Protein AF-A0A498MSJ7-F1 (afdb_monomer_lite)

Organism: Labeo rohita (NCBI:txid84645)

Secondary structure (DSSP, 8-state):
--GGGSPP-HHHHHHHHHHHHHHHHT-SS--GGGHHHHHHHHHHHHHHHHHH-TT---HHHHGGGGHHHHHHHHS-GGGG-SHHHHHHHHHHHHHHTTS-STTHHHHHHHHHHHHHHHHHHHHTS-SS------S-PPPPGGGS-HHHHHHHHSS-----------

pLDDT: mean 78.54, std 22.3, range [29.94, 97.5]

Sequence (166 aa):
MVGSYVPPNKYWNCYVLLREVVDVIMAPVVRRSWIPYLEEKITEFLTSFHEIFPDGVIPKMHFLVHYPSLMLKYGPLLHLSCIRFEGKHQYFKKVSTVCNFKNITKSLARRHQLRQCWEQAQKKSIGYEVCHATGTCDVPSNTLPSLVLATLESQPLLFDCVEVPL

Structure (mmCIF, N/CA/C/O backbone):
data_AF-A0A498MSJ7-F1
#
_entry.id   AF-A0A498MSJ7-F1
#
loop_
_atom_site.group_PDB
_atom_site.id
_atom_site.type_symbol
_atom_site.label_atom_id
_atom_site.label_alt_id
_atom_site.label_comp_id
_atom_site.label_asym_id
_atom_site.label_entity_id
_atom_site.label_seq_id
_atom_site.pdbx_PDB_ins_code
_atom_site.Cartn_x
_atom_site.Cartn_y
_atom_site.Cartn_z
_atom_site.occupancy
_atom_site.B_iso_or_equiv
_atom_site.auth_seq_id
_atom_site.auth_comp_id
_atom_site.auth_asym_id
_atom_site.auth_atom_id
_atom_site.pdbx_PDB_model_num
ATOM 1 N N . MET A 1 1 ? 3.759 -21.561 9.413 1.00 50.94 1 MET A N 1
ATOM 2 C CA . MET A 1 1 ? 2.926 -21.764 10.618 1.00 50.94 1 MET A CA 1
ATOM 3 C C . MET A 1 1 ? 3.519 -20.947 11.753 1.00 50.94 1 MET A C 1
ATOM 5 O O . MET A 1 1 ? 4.606 -21.276 12.194 1.00 50.94 1 MET A O 1
ATOM 9 N N . VAL A 1 2 ? 2.853 -19.865 12.161 1.00 67.12 2 VAL A N 1
ATOM 10 C CA . VAL A 1 2 ? 3.203 -19.083 13.371 1.00 67.12 2 VAL A CA 1
ATOM 11 C C . VAL A 1 2 ? 1.943 -18.768 14.200 1.00 67.12 2 VAL A C 1
ATOM 13 O O . VAL A 1 2 ? 2.049 -18.603 15.402 1.00 67.12 2 VAL A O 1
ATOM 16 N N . GLY A 1 3 ? 0.735 -18.789 13.612 1.00 72.19 3 GLY A N 1
ATOM 17 C CA . GLY A 1 3 ? -0.491 -18.350 14.297 1.00 72.19 3 GLY A CA 1
ATOM 18 C C . GLY A 1 3 ? -0.980 -19.226 15.457 1.00 72.19 3 GLY A C 1
ATOM 19 O O . GLY A 1 3 ? -1.192 -18.713 16.546 1.00 72.19 3 GLY A O 1
ATOM 20 N N . SER A 1 4 ? -1.122 -20.540 15.264 1.00 78.94 4 SER A N 1
ATOM 21 C CA . SER A 1 4 ? -1.722 -21.450 16.265 1.00 78.94 4 SER A CA 1
ATOM 22 C C . SER A 1 4 ? -0.890 -21.642 17.540 1.00 78.94 4 SER A C 1
ATOM 24 O O . SER A 1 4 ? -1.375 -22.225 18.503 1.00 78.94 4 SER A O 1
ATOM 26 N N . TYR A 1 5 ? 0.365 -21.191 17.531 1.00 84.56 5 TYR A N 1
ATOM 27 C CA . TYR A 1 5 ? 1.309 -21.345 18.639 1.00 84.56 5 TYR A CA 1
ATOM 28 C C . TYR A 1 5 ? 1.419 -20.088 19.508 1.00 84.56 5 TYR A C 1
ATOM 30 O O . TYR A 1 5 ? 2.084 -20.124 20.541 1.00 84.56 5 TYR A O 1
ATOM 38 N N . VAL A 1 6 ? 0.793 -18.978 19.104 1.00 84.81 6 VAL A N 1
ATOM 39 C CA . VAL A 1 6 ? 0.787 -17.749 19.899 1.00 84.81 6 VAL A CA 1
ATOM 40 C C . VAL A 1 6 ? -0.398 -17.800 20.866 1.00 84.81 6 VAL A C 1
ATOM 42 O O . VAL A 1 6 ? -1.535 -17.965 20.420 1.00 84.81 6 VAL A O 1
ATOM 45 N N . PRO A 1 7 ? -0.170 -17.668 22.184 1.00 85.88 7 PRO A N 1
ATOM 46 C CA . PRO A 1 7 ? -1.258 -17.636 23.149 1.00 85.88 7 PRO A CA 1
ATOM 47 C C . PRO A 1 7 ? -2.158 -16.409 22.918 1.00 85.88 7 PRO A C 1
ATOM 49 O O . PRO A 1 7 ? -1.662 -15.343 22.535 1.00 85.88 7 PRO A O 1
ATOM 52 N N . PRO A 1 8 ? -3.474 -16.523 23.172 1.00 84.62 8 PRO A N 1
ATOM 53 C CA . PRO A 1 8 ? -4.410 -15.426 22.968 1.00 84.62 8 PRO A CA 1
ATOM 54 C C . PRO A 1 8 ? -4.056 -14.251 23.886 1.00 84.62 8 PRO A C 1
ATOM 56 O O . PRO A 1 8 ? -4.018 -14.376 25.109 1.00 84.62 8 PRO A O 1
ATOM 59 N N . ASN A 1 9 ? -3.782 -13.096 23.286 1.00 91.38 9 ASN A N 1
ATOM 60 C CA . ASN A 1 9 ? -3.451 -11.856 23.981 1.00 91.38 9 ASN A CA 1
ATOM 61 C C . ASN A 1 9 ? -4.012 -10.675 23.175 1.00 91.38 9 ASN A C 1
ATOM 63 O O . ASN A 1 9 ? -4.053 -10.736 21.947 1.00 91.38 9 ASN A O 1
ATOM 67 N N . LYS A 1 10 ? -4.395 -9.581 23.845 1.00 93.12 10 LYS A N 1
ATOM 68 C CA . LYS A 1 10 ? -4.914 -8.355 23.219 1.00 93.12 10 LYS A CA 1
ATOM 69 C C . LYS A 1 10 ? -4.018 -7.828 22.090 1.00 93.12 10 LYS A C 1
ATOM 71 O O . LYS A 1 10 ? -4.523 -7.451 21.040 1.00 93.12 10 LYS A O 1
ATOM 76 N N . TYR A 1 11 ? -2.694 -7.891 22.258 1.00 93.44 11 TYR A N 1
ATOM 77 C CA . TYR A 1 11 ? -1.736 -7.461 21.229 1.00 93.44 11 TYR A CA 1
ATOM 78 C C . TYR A 1 11 ? -1.778 -8.352 19.984 1.00 93.44 11 TYR A C 1
ATOM 80 O O . TYR A 1 11 ? -1.730 -7.860 18.859 1.00 93.44 11 TYR A O 1
ATOM 88 N N . TRP A 1 12 ? -1.883 -9.668 20.189 1.00 93.44 12 TRP A N 1
ATOM 89 C CA . TRP A 1 12 ? -1.979 -10.630 19.097 1.00 93.44 12 TRP A CA 1
ATOM 90 C C . TRP A 1 12 ? -3.308 -10.486 18.357 1.00 93.44 12 TRP A C 1
ATOM 92 O O . TRP A 1 12 ? -3.320 -10.441 17.134 1.00 93.44 12 TRP A O 1
ATOM 102 N N . ASN A 1 13 ? -4.411 -10.318 19.088 1.00 92.88 13 ASN A N 1
ATOM 103 C CA . ASN A 1 13 ? -5.730 -10.102 18.498 1.00 92.88 13 ASN A CA 1
ATOM 104 C C . ASN A 1 13 ? -5.767 -8.820 17.650 1.00 92.88 13 ASN A C 1
ATOM 106 O O . ASN A 1 13 ? -6.240 -8.853 16.520 1.00 92.88 13 ASN A O 1
ATOM 110 N N . CYS A 1 14 ? -5.185 -7.720 18.138 1.00 94.50 14 CYS A N 1
ATOM 111 C CA . CYS A 1 14 ? -5.054 -6.485 17.361 1.00 94.50 14 CYS A CA 1
ATOM 112 C C . CYS A 1 14 ? -4.219 -6.691 16.079 1.00 94.50 14 CYS A C 1
ATOM 114 O O . CYS A 1 14 ? -4.589 -6.204 15.010 1.00 94.50 14 CYS A O 1
ATOM 116 N N . TYR A 1 15 ? -3.137 -7.476 16.143 1.00 94.19 15 TYR A N 1
ATOM 117 C CA . TYR A 1 15 ? -2.378 -7.862 14.948 1.00 94.19 15 TYR A CA 1
ATOM 118 C C . TYR A 1 15 ? -3.202 -8.711 13.967 1.00 94.19 15 TYR A C 1
ATOM 120 O O . TYR A 1 15 ? -3.120 -8.493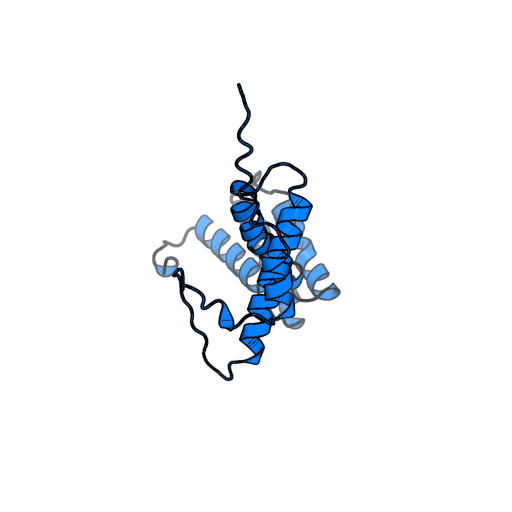 12.759 1.00 94.19 15 TYR A O 1
ATOM 128 N N . VAL A 1 16 ? -4.002 -9.660 14.460 1.00 93.94 16 VAL A N 1
ATOM 129 C CA . VAL A 1 16 ? -4.886 -10.480 13.619 1.00 93.94 16 VAL A CA 1
ATOM 130 C C . VAL A 1 16 ? -5.917 -9.602 12.905 1.00 93.94 16 VAL A C 1
ATOM 132 O O . VAL A 1 16 ? -6.080 -9.746 11.698 1.00 93.94 16 VAL A O 1
ATOM 135 N N . LEU A 1 17 ? -6.519 -8.626 13.593 1.00 95.19 17 LEU A N 1
ATOM 136 C CA . LEU A 1 17 ? -7.430 -7.654 12.973 1.00 95.19 17 LEU A CA 1
ATOM 137 C C . LEU A 1 17 ? -6.746 -6.856 11.856 1.00 95.19 17 LEU A C 1
ATOM 139 O O . LEU A 1 17 ? -7.269 -6.753 10.746 1.00 95.19 17 LEU A O 1
ATOM 143 N N . LEU A 1 18 ? -5.533 -6.348 12.107 1.00 95.75 18 LEU A N 1
ATOM 144 C CA . LEU A 1 18 ? -4.743 -5.685 11.066 1.00 95.75 18 LEU A CA 1
ATOM 145 C C . LEU A 1 18 ? -4.486 -6.617 9.880 1.00 95.75 18 LEU A C 1
ATOM 147 O O . LEU A 1 18 ? -4.529 -6.190 8.725 1.00 95.75 18 LEU A O 1
ATOM 151 N N . ARG A 1 19 ? -4.190 -7.890 10.154 1.00 95.44 19 ARG A N 1
ATOM 152 C CA . ARG A 1 19 ? -3.909 -8.877 9.116 1.00 95.44 19 ARG A CA 1
ATOM 153 C C . ARG A 1 19 ? -5.128 -9.118 8.230 1.00 95.44 19 ARG A C 1
ATOM 155 O O . ARG A 1 19 ? -4.966 -9.102 7.014 1.00 95.44 19 ARG A O 1
ATOM 162 N N . GLU A 1 20 ? -6.316 -9.257 8.813 1.00 95.25 20 GLU A N 1
ATOM 163 C CA . GLU A 1 20 ? -7.577 -9.396 8.073 1.00 95.25 20 GLU A CA 1
ATOM 164 C C . GLU A 1 20 ? -7.820 -8.196 7.147 1.00 95.25 20 GLU A C 1
ATOM 166 O O . GLU A 1 20 ? -8.126 -8.367 5.965 1.00 95.25 20 GLU A O 1
ATOM 171 N N . VAL A 1 21 ? -7.609 -6.978 7.654 1.00 96.75 21 VAL A N 1
ATOM 172 C CA . VAL A 1 21 ? -7.706 -5.741 6.864 1.00 96.75 21 VAL A CA 1
ATOM 173 C C . VAL A 1 21 ? -6.725 -5.768 5.685 1.00 96.75 21 VAL A C 1
ATOM 175 O O . VAL A 1 21 ? -7.108 -5.514 4.541 1.00 96.75 21 VAL A O 1
ATOM 178 N N . VAL A 1 22 ? -5.460 -6.119 5.936 1.00 95.62 22 VAL A N 1
ATOM 179 C CA . VAL A 1 22 ? -4.422 -6.199 4.897 1.00 95.62 22 VAL A CA 1
ATOM 180 C C . VAL A 1 22 ? -4.747 -7.264 3.849 1.00 95.62 22 VAL A C 1
ATOM 182 O O . VAL A 1 22 ? -4.529 -7.015 2.664 1.00 95.62 22 VAL A O 1
ATOM 185 N N . ASP A 1 23 ? -5.286 -8.417 4.246 1.00 94.56 23 ASP A N 1
ATOM 186 C CA . ASP A 1 23 ? -5.633 -9.503 3.324 1.00 94.56 23 ASP A CA 1
ATOM 187 C C . ASP A 1 23 ? -6.715 -9.077 2.321 1.00 94.56 23 ASP A C 1
ATOM 189 O O . ASP A 1 23 ? -6.602 -9.374 1.130 1.00 94.56 23 ASP A O 1
ATOM 193 N N . VAL A 1 24 ? -7.712 -8.302 2.759 1.00 94.81 24 VAL A N 1
ATOM 194 C CA . VAL A 1 24 ? -8.739 -7.749 1.860 1.00 94.81 24 VAL A CA 1
ATOM 195 C C . VAL A 1 24 ? -8.158 -6.670 0.940 1.00 94.81 24 VAL A C 1
ATOM 197 O O . VAL A 1 24 ? -8.427 -6.671 -0.260 1.00 94.81 24 VAL A O 1
ATOM 200 N N . ILE A 1 25 ? -7.337 -5.758 1.470 1.00 95.25 25 ILE A N 1
ATOM 201 C CA . ILE A 1 25 ? -6.735 -4.657 0.694 1.00 95.25 25 ILE A CA 1
ATOM 202 C C . ILE A 1 25 ? -5.787 -5.184 -0.392 1.00 95.25 25 ILE A C 1
ATOM 204 O O . ILE A 1 25 ? -5.736 -4.644 -1.501 1.00 95.25 25 ILE A O 1
ATOM 208 N N . MET A 1 26 ? -5.025 -6.229 -0.067 1.00 94.44 26 MET A N 1
ATOM 209 C CA . MET A 1 26 ? -4.031 -6.837 -0.953 1.00 94.44 26 MET A CA 1
ATOM 210 C C . MET A 1 26 ? -4.629 -7.891 -1.888 1.00 94.44 26 MET A C 1
ATOM 212 O O . MET A 1 26 ? -3.900 -8.458 -2.703 1.00 94.44 26 MET A O 1
ATOM 216 N N . ALA A 1 27 ? -5.934 -8.158 -1.816 1.00 93.12 27 ALA A N 1
ATOM 217 C CA . ALA A 1 27 ? -6.579 -9.089 -2.725 1.00 93.12 27 ALA A CA 1
ATOM 218 C C . ALA A 1 27 ? -6.579 -8.536 -4.169 1.00 93.12 27 ALA A C 1
ATOM 220 O O . ALA A 1 27 ? -6.939 -7.378 -4.399 1.00 93.12 27 ALA A O 1
ATOM 221 N N . PRO A 1 28 ? -6.219 -9.354 -5.178 1.00 91.69 28 PRO A N 1
ATOM 222 C CA . PRO A 1 28 ? -6.181 -8.915 -6.576 1.00 91.69 28 PRO A CA 1
ATOM 223 C C . PRO A 1 28 ? -7.579 -8.632 -7.145 1.00 91.69 28 PRO A C 1
ATOM 225 O O . PRO A 1 28 ? -7.731 -7.861 -8.091 1.00 91.69 28 PRO A O 1
ATOM 228 N N . VAL A 1 29 ? -8.610 -9.257 -6.570 1.00 92.75 29 VAL A N 1
ATOM 229 C CA . VAL A 1 29 ? -10.012 -9.097 -6.957 1.00 92.75 29 VAL A CA 1
ATOM 230 C C . VAL A 1 29 ? -10.849 -8.985 -5.691 1.00 92.75 29 VAL A C 1
ATOM 232 O O . VAL A 1 29 ? -10.790 -9.861 -4.832 1.00 92.75 29 VAL A O 1
ATOM 235 N N . VAL A 1 30 ? -11.657 -7.929 -5.597 1.00 91.44 30 VAL A N 1
ATOM 236 C CA . VAL A 1 30 ? -12.547 -7.679 -4.457 1.00 91.44 30 VAL A CA 1
ATOM 237 C C . VAL A 1 30 ? -13.948 -7.380 -4.970 1.00 91.44 30 VAL A C 1
ATOM 239 O O . VAL A 1 30 ? -14.136 -6.550 -5.861 1.00 91.44 30 VAL A O 1
ATOM 242 N N . ARG A 1 31 ? -14.950 -8.071 -4.420 1.00 93.56 31 ARG A N 1
ATOM 243 C CA . ARG A 1 31 ? -16.362 -7.810 -4.730 1.00 93.56 31 ARG A CA 1
ATOM 244 C C . ARG A 1 31 ? -16.827 -6.577 -3.960 1.00 93.56 31 ARG A C 1
ATOM 246 O O . ARG A 1 31 ? -16.508 -6.432 -2.787 1.00 93.56 31 ARG A O 1
ATOM 253 N N . ARG A 1 32 ? -17.667 -5.737 -4.573 1.00 92.19 32 ARG A N 1
ATOM 254 C CA . ARG A 1 32 ? -18.205 -4.527 -3.915 1.00 92.19 32 ARG A CA 1
ATOM 255 C C . ARG A 1 32 ? -18.953 -4.821 -2.610 1.00 92.19 32 ARG A C 1
ATOM 257 O O . ARG A 1 32 ? -18.905 -4.012 -1.697 1.00 92.19 32 ARG A O 1
ATOM 264 N N . SER A 1 33 ? -19.581 -5.993 -2.500 1.00 93.94 33 SER A N 1
ATOM 265 C CA . SER A 1 33 ? -20.277 -6.431 -1.283 1.00 93.94 33 SER A CA 1
ATOM 266 C C . SER A 1 33 ? -19.359 -6.633 -0.071 1.00 93.94 33 SER A C 1
ATOM 268 O O . SER A 1 33 ? -19.853 -6.684 1.045 1.00 93.94 33 SER A O 1
ATOM 270 N N . TRP A 1 34 ? -18.044 -6.758 -0.274 1.00 94.19 34 TRP A N 1
ATOM 271 C CA . TRP A 1 34 ? -17.056 -6.904 0.801 1.00 94.19 34 TRP A CA 1
ATOM 272 C C . TRP A 1 34 ? -16.547 -5.562 1.337 1.00 94.19 34 TRP A C 1
ATOM 274 O O . TRP A 1 34 ? -15.831 -5.533 2.331 1.00 94.19 34 TRP A O 1
ATOM 284 N N . ILE A 1 35 ? -16.893 -4.445 0.694 1.00 95.19 35 ILE A N 1
ATOM 285 C CA . ILE A 1 35 ? -16.413 -3.119 1.100 1.00 95.19 35 ILE A CA 1
ATOM 286 C C . ILE A 1 35 ? -16.980 -2.692 2.466 1.00 95.19 35 ILE A C 1
ATOM 288 O O . ILE A 1 35 ? -16.186 -2.236 3.284 1.00 95.19 35 ILE A O 1
ATOM 292 N N . PRO A 1 36 ? -18.275 -2.909 2.781 1.00 96.25 36 PRO A N 1
ATOM 293 C CA . PRO A 1 36 ? -18.791 -2.656 4.130 1.00 96.25 36 PRO A CA 1
ATOM 294 C C . PRO A 1 36 ? -18.099 -3.512 5.201 1.00 96.25 36 PRO A C 1
ATOM 296 O O . PRO A 1 36 ? -17.784 -3.022 6.277 1.00 96.25 36 PRO A O 1
ATOM 299 N N . TYR A 1 37 ? -17.788 -4.774 4.878 1.00 95.81 37 TYR A N 1
ATOM 300 C CA . TYR A 1 37 ? -17.030 -5.656 5.772 1.00 95.81 37 TYR A CA 1
ATOM 301 C C . TYR A 1 37 ? -15.618 -5.116 6.048 1.00 95.81 37 TYR A C 1
ATOM 303 O O . TYR A 1 37 ? -15.147 -5.140 7.180 1.00 95.81 37 TYR A O 1
ATOM 311 N N . LEU A 1 38 ? -14.942 -4.585 5.025 1.00 96.56 38 LEU A N 1
ATOM 312 C CA . LEU A 1 38 ? -13.642 -3.938 5.202 1.00 96.56 38 LEU A CA 1
ATOM 313 C C . LEU A 1 38 ? -13.737 -2.703 6.113 1.00 96.56 38 LEU A C 1
ATOM 315 O O . LEU A 1 38 ? -12.861 -2.498 6.947 1.00 96.56 38 LEU A O 1
ATOM 319 N N . GLU A 1 39 ? -14.776 -1.886 5.956 1.00 97.19 39 GLU A N 1
ATOM 320 C CA . GLU A 1 39 ? -15.003 -0.692 6.780 1.00 97.19 39 GLU A CA 1
ATOM 321 C C . GLU A 1 39 ? -15.222 -1.041 8.261 1.00 97.19 39 GLU A C 1
ATOM 323 O O . GLU A 1 39 ? -14.612 -0.427 9.143 1.00 97.19 39 GLU A O 1
ATOM 328 N N . GLU A 1 40 ? -16.011 -2.083 8.531 1.00 97.38 40 GLU A N 1
ATOM 329 C CA . GLU A 1 40 ? -16.203 -2.632 9.876 1.00 97.38 40 GLU A CA 1
ATOM 330 C C . GLU A 1 40 ? -14.870 -3.107 10.471 1.00 97.38 40 GLU A C 1
ATOM 332 O O . GLU A 1 40 ? -14.493 -2.695 11.568 1.00 97.38 40 GLU A O 1
ATOM 337 N N . LYS A 1 41 ? -14.095 -3.889 9.709 1.00 97.19 41 LYS A N 1
ATOM 338 C CA . LYS A 1 41 ? -12.799 -4.414 10.158 1.00 97.19 41 LYS A CA 1
ATOM 339 C C . LYS A 1 41 ? -11.745 -3.342 10.402 1.00 97.19 41 LYS A C 1
ATOM 341 O O . LYS A 1 41 ? -10.955 -3.461 11.337 1.00 97.19 41 LYS A O 1
ATOM 346 N N . ILE A 1 42 ? -11.731 -2.279 9.599 1.00 97.50 42 ILE A N 1
ATOM 347 C CA . ILE A 1 42 ? -10.848 -1.128 9.824 1.00 97.50 42 ILE A CA 1
ATOM 348 C C . ILE A 1 42 ? -11.230 -0.422 11.123 1.00 97.50 42 ILE A C 1
ATOM 350 O O . ILE A 1 42 ? -10.345 -0.091 11.911 1.00 97.50 42 ILE A O 1
ATOM 354 N N . THR A 1 43 ? -12.526 -0.222 11.362 1.00 96.88 43 THR A N 1
ATOM 355 C CA . THR A 1 43 ? -13.019 0.386 12.603 1.00 96.88 43 THR A CA 1
ATOM 356 C C . THR A 1 43 ? -12.617 -0.447 13.816 1.00 96.88 43 THR A C 1
ATOM 358 O O . THR A 1 43 ? -12.009 0.095 14.734 1.00 96.88 43 THR A O 1
ATOM 361 N N . GLU A 1 44 ? -12.870 -1.758 13.780 1.00 97.00 44 GLU A N 1
ATOM 362 C CA . GLU A 1 44 ? -12.517 -2.709 14.844 1.00 97.00 44 GLU A CA 1
ATOM 363 C C . GLU A 1 44 ? -11.007 -2.707 15.143 1.00 97.00 44 GLU A C 1
ATOM 365 O O . GLU A 1 44 ? -10.580 -2.684 16.299 1.00 97.00 44 GLU A O 1
ATOM 370 N N . PHE A 1 45 ? -10.175 -2.676 14.097 1.00 96.81 45 PHE A N 1
ATOM 371 C CA . PHE A 1 45 ? -8.727 -2.574 14.251 1.00 96.81 45 PHE A CA 1
ATOM 372 C C . PHE A 1 45 ? -8.308 -1.249 14.903 1.00 96.81 45 PHE A C 1
ATOM 374 O O . PHE A 1 45 ? -7.507 -1.260 15.836 1.00 96.81 45 PHE A O 1
ATOM 381 N N . LEU A 1 46 ? -8.819 -0.111 14.421 1.00 96.00 46 LEU A N 1
ATOM 382 C CA . LEU A 1 46 ? -8.414 1.211 14.904 1.00 96.00 46 LEU A CA 1
ATOM 383 C C . LEU A 1 46 ? -8.847 1.455 16.353 1.00 96.00 46 LEU A C 1
ATOM 385 O O . LEU A 1 46 ? -8.066 2.018 17.121 1.00 96.00 46 LEU A O 1
ATOM 389 N N . THR A 1 47 ? -10.046 1.009 16.742 1.00 95.31 47 THR A N 1
ATOM 390 C CA . THR A 1 47 ? -10.516 1.099 18.132 1.00 95.31 47 THR A CA 1
ATOM 391 C C . THR A 1 47 ? -9.660 0.232 19.048 1.00 95.31 47 THR A C 1
ATOM 393 O O . THR A 1 47 ? -9.094 0.746 20.011 1.00 95.31 47 THR A O 1
ATOM 396 N N . SER A 1 48 ? -9.456 -1.044 18.696 1.00 95.69 48 SER A N 1
ATOM 397 C CA . SER A 1 48 ? -8.606 -1.957 19.469 1.00 95.69 48 SER A CA 1
ATOM 398 C C . SER A 1 48 ? -7.167 -1.443 19.586 1.00 95.69 48 SER A C 1
ATOM 400 O O . SER A 1 48 ? -6.562 -1.497 20.657 1.00 95.69 48 SER A O 1
ATOM 402 N N . PHE A 1 49 ? -6.611 -0.898 18.502 1.00 96.00 49 PHE A N 1
ATOM 403 C CA . PHE A 1 49 ? -5.262 -0.344 18.505 1.00 96.00 49 PHE A CA 1
ATOM 404 C C . PHE A 1 49 ? -5.152 0.877 19.425 1.00 96.00 49 PHE A C 1
ATOM 406 O O . PHE A 1 49 ? -4.198 0.962 20.195 1.00 96.00 49 PHE A O 1
ATOM 413 N N . HIS A 1 50 ? -6.122 1.795 19.382 1.00 94.88 50 HIS A N 1
ATOM 414 C CA . HIS A 1 50 ? -6.126 2.987 20.231 1.00 94.88 50 HIS A CA 1
ATOM 415 C C . HIS A 1 50 ? -6.273 2.643 21.721 1.00 94.88 50 HIS A C 1
ATOM 417 O O . HIS A 1 50 ? -5.587 3.231 22.551 1.00 94.88 50 HIS A O 1
ATOM 423 N N . GLU A 1 51 ? -7.088 1.646 22.071 1.00 95.25 51 GLU A N 1
ATOM 424 C CA . GLU A 1 51 ? -7.219 1.172 23.457 1.00 95.25 51 GLU A CA 1
ATOM 425 C C . GLU A 1 51 ? -5.915 0.580 24.009 1.00 95.25 51 GLU A C 1
ATOM 427 O O . GLU A 1 51 ? -5.590 0.736 25.188 1.00 95.25 51 GLU A O 1
ATOM 432 N N . ILE A 1 52 ? -5.156 -0.125 23.166 1.00 95.31 52 ILE A N 1
ATOM 433 C CA . ILE A 1 52 ? -3.887 -0.744 23.560 1.00 95.31 52 ILE A CA 1
ATOM 434 C C . ILE A 1 52 ? -2.745 0.287 23.555 1.00 95.31 52 ILE A C 1
ATOM 436 O O . ILE A 1 52 ? -1.853 0.210 24.404 1.00 95.31 52 ILE A O 1
ATOM 440 N N . PHE A 1 53 ? -2.774 1.236 22.615 1.00 94.19 53 PHE A N 1
ATOM 441 C CA . PHE A 1 53 ? -1.732 2.230 22.357 1.00 94.19 53 PHE A CA 1
ATOM 442 C C . PHE A 1 53 ? -2.349 3.633 22.147 1.00 94.19 53 PHE A C 1
ATOM 444 O O . PHE A 1 53 ? -2.450 4.092 21.004 1.00 94.19 53 PHE A O 1
ATOM 451 N N . PRO A 1 54 ? -2.735 4.346 23.222 1.00 90.19 54 PRO A N 1
ATOM 452 C CA . PRO A 1 54 ? -3.480 5.608 23.128 1.00 90.19 54 PRO A CA 1
ATOM 453 C C . PRO A 1 54 ? -2.777 6.681 22.283 1.00 90.19 54 PRO A C 1
ATOM 455 O O . PRO A 1 54 ? -3.414 7.298 21.430 1.00 90.19 54 PRO A O 1
ATOM 458 N N . ASP A 1 55 ? -1.455 6.816 22.414 1.00 90.75 55 ASP A N 1
ATOM 459 C CA . ASP A 1 55 ? -0.643 7.787 21.659 1.00 90.75 55 ASP A CA 1
ATOM 460 C C . ASP A 1 55 ? 0.031 7.185 20.409 1.00 90.75 55 ASP A C 1
ATOM 462 O O . ASP A 1 55 ? 0.926 7.781 19.808 1.00 90.75 55 ASP A O 1
ATOM 466 N N . GLY A 1 56 ? -0.355 5.968 20.013 1.00 89.69 56 GLY A N 1
ATOM 467 C CA . GLY A 1 56 ? 0.317 5.206 18.956 1.00 89.69 56 GLY A CA 1
ATOM 468 C C . GLY A 1 56 ? -0.209 5.446 17.539 1.00 89.69 56 GLY A C 1
ATOM 469 O O . GLY A 1 56 ? 0.326 4.867 16.589 1.00 89.69 56 GLY A O 1
ATOM 470 N N . VAL A 1 57 ? -1.279 6.229 17.370 1.00 90.25 57 VAL A N 1
ATOM 471 C CA . VAL A 1 57 ? -1.959 6.376 16.074 1.00 90.25 57 VAL A CA 1
ATOM 472 C C . VAL A 1 57 ? -1.137 7.261 15.141 1.00 90.25 57 VAL A C 1
ATOM 474 O O . VAL A 1 57 ? -0.969 8.457 15.362 1.00 90.25 57 VAL A O 1
ATOM 477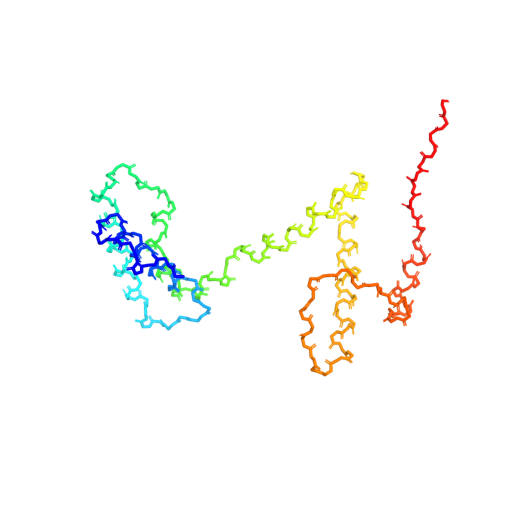 N N . ILE A 1 58 ? -0.651 6.671 14.050 1.00 93.25 58 ILE A N 1
ATOM 478 C CA . ILE A 1 58 ? 0.144 7.371 13.034 1.00 93.25 58 ILE A CA 1
ATOM 479 C C . ILE A 1 58 ? -0.685 7.698 11.781 1.00 93.25 58 ILE A C 1
ATOM 481 O O . ILE A 1 58 ? -1.654 6.993 11.483 1.00 93.25 58 ILE A O 1
ATOM 485 N N . PRO A 1 59 ? -0.265 8.674 10.949 1.00 93.50 59 PRO A N 1
ATOM 486 C CA . PRO A 1 59 ? -0.975 9.027 9.713 1.00 93.50 59 PRO A CA 1
ATOM 487 C C . PRO A 1 59 ? -1.256 7.844 8.773 1.00 93.50 59 PRO A C 1
ATOM 489 O O . PRO A 1 59 ? -2.296 7.801 8.122 1.00 93.50 59 PRO A O 1
ATOM 492 N N . LYS A 1 60 ? -0.371 6.834 8.738 1.00 90.06 60 LYS A N 1
ATOM 493 C CA . LYS A 1 60 ? -0.581 5.610 7.942 1.00 90.06 60 LYS A CA 1
ATOM 494 C C . LYS A 1 60 ? -1.857 4.858 8.332 1.00 90.06 60 LYS A C 1
ATOM 496 O O . LYS A 1 60 ? -2.506 4.299 7.458 1.00 90.06 60 LYS A O 1
ATOM 501 N N . MET A 1 61 ? -2.202 4.848 9.619 1.00 93.19 61 MET A N 1
ATOM 502 C CA . MET A 1 61 ? -3.415 4.204 10.128 1.00 93.19 61 MET A CA 1
ATOM 503 C C . MET A 1 61 ? -4.650 5.036 9.797 1.00 93.19 61 MET A C 1
ATOM 505 O O . MET A 1 61 ? -5.647 4.483 9.351 1.00 93.19 61 MET A O 1
ATOM 509 N N . HIS A 1 62 ? -4.558 6.363 9.921 1.00 92.69 62 HIS A N 1
ATOM 510 C CA . HIS A 1 62 ? -5.645 7.263 9.533 1.00 92.69 62 HIS A CA 1
ATOM 511 C C . HIS A 1 62 ? -6.044 7.082 8.060 1.00 92.69 62 HIS A C 1
ATOM 513 O O . HIS A 1 62 ? -7.229 7.026 7.743 1.00 92.69 62 HIS A O 1
ATOM 519 N N . PHE A 1 63 ? -5.071 6.892 7.161 1.00 94.75 63 PHE A N 1
ATOM 520 C CA . PHE A 1 63 ? -5.373 6.666 5.747 1.00 94.75 63 PHE A CA 1
ATOM 521 C C . PHE A 1 63 ? -6.220 5.417 5.476 1.00 94.75 63 PHE A C 1
ATOM 523 O O . PHE A 1 63 ? -6.923 5.413 4.467 1.00 94.75 63 PHE A O 1
ATOM 530 N N . LEU A 1 64 ? -6.215 4.401 6.353 1.00 95.69 64 LEU A N 1
ATOM 531 C CA . LEU A 1 64 ? -7.048 3.203 6.185 1.00 95.69 64 LEU A CA 1
ATOM 532 C C . LEU A 1 64 ? -8.537 3.552 6.114 1.00 95.69 64 LEU A C 1
ATOM 534 O O . LEU A 1 64 ? -9.250 2.958 5.314 1.00 95.69 64 LEU A O 1
ATOM 538 N N . VAL A 1 65 ? -8.993 4.571 6.848 1.00 96.19 65 VAL A N 1
ATOM 539 C CA . VAL A 1 65 ? -10.398 5.022 6.844 1.00 96.19 65 VAL A CA 1
ATOM 540 C C . VAL A 1 65 ? -10.875 5.401 5.435 1.00 96.19 65 VAL A C 1
ATOM 542 O O . VAL A 1 65 ? -12.048 5.265 5.104 1.00 96.19 65 VAL A O 1
ATOM 545 N N . HIS A 1 66 ? -9.967 5.829 4.555 1.00 96.38 66 HIS A N 1
ATOM 546 C CA . HIS A 1 66 ? -10.307 6.196 3.180 1.00 96.38 66 HIS A CA 1
ATOM 547 C C . HIS A 1 66 ? -10.303 5.018 2.200 1.00 96.38 66 HIS A C 1
ATOM 549 O O . HIS A 1 66 ? -10.777 5.164 1.071 1.00 96.38 66 HIS A O 1
ATOM 555 N N . TYR A 1 67 ? -9.774 3.855 2.584 1.00 96.00 67 TYR A N 1
ATOM 556 C CA . TYR A 1 67 ? -9.583 2.730 1.668 1.00 96.00 67 TYR A CA 1
ATOM 557 C C . TYR A 1 67 ? -10.900 2.179 1.105 1.00 96.00 67 TYR A C 1
ATOM 559 O O . TYR A 1 67 ? -10.935 1.958 -0.108 1.00 96.00 67 TYR A O 1
ATOM 567 N N . PRO A 1 68 ? -11.995 2.037 1.880 1.00 96.50 68 PRO A N 1
ATOM 568 C CA . PRO A 1 68 ? -13.294 1.633 1.335 1.00 96.50 68 PRO A CA 1
ATOM 569 C C . PRO A 1 68 ? -13.764 2.537 0.181 1.00 96.50 68 PRO A C 1
ATOM 571 O O . PRO A 1 68 ? -14.074 2.060 -0.915 1.00 96.50 68 PRO A O 1
ATOM 574 N N . SER A 1 69 ? -13.714 3.858 0.377 1.00 96.94 69 SER A N 1
ATOM 575 C CA . SER A 1 69 ? -14.082 4.856 -0.638 1.00 96.94 69 SER A CA 1
ATOM 576 C C . SER A 1 69 ? -13.164 4.822 -1.863 1.00 96.94 69 SER A C 1
ATOM 578 O O . SER A 1 69 ? -13.628 4.924 -3.001 1.00 96.94 69 SER A O 1
ATOM 580 N N . LEU A 1 70 ? -11.856 4.644 -1.656 1.00 96.00 70 LEU A N 1
ATOM 581 C CA . LEU A 1 70 ? -10.891 4.504 -2.749 1.00 96.00 70 LEU A CA 1
ATOM 582 C C . LEU A 1 70 ? -11.133 3.220 -3.554 1.00 96.00 70 LEU A C 1
ATOM 584 O O . LEU A 1 70 ? -11.056 3.256 -4.781 1.00 96.00 70 LEU A O 1
ATOM 588 N N . MET A 1 71 ? -11.485 2.115 -2.894 1.00 95.62 71 MET A N 1
ATOM 589 C CA . MET A 1 71 ? -11.797 0.842 -3.548 1.00 95.62 71 MET A CA 1
ATOM 590 C C . MET A 1 71 ? -13.081 0.903 -4.371 1.00 95.62 71 MET A C 1
ATOM 592 O O . MET A 1 71 ? -13.139 0.324 -5.456 1.00 95.62 71 MET A O 1
ATOM 596 N N . LEU A 1 72 ? -14.092 1.645 -3.912 1.00 95.00 72 LEU A N 1
ATOM 597 C CA . LEU A 1 72 ? -15.295 1.910 -4.706 1.00 95.00 72 LEU A CA 1
ATOM 598 C C . LEU A 1 72 ? -14.976 2.693 -5.984 1.00 95.00 72 LEU A C 1
ATOM 600 O O . LEU A 1 72 ? -15.551 2.408 -7.036 1.00 95.00 72 LEU A O 1
ATOM 604 N N . LYS A 1 73 ? -14.060 3.664 -5.896 1.00 95.88 73 LYS A N 1
ATOM 605 C CA . LYS A 1 73 ? -13.727 4.569 -7.001 1.00 95.88 73 LYS A CA 1
ATOM 606 C C . LYS A 1 73 ? -12.754 3.965 -8.016 1.00 95.88 73 LYS A C 1
ATOM 608 O O . LYS A 1 73 ? -12.953 4.137 -9.214 1.00 95.88 73 LYS A O 1
ATOM 613 N N . TYR A 1 74 ? -11.705 3.292 -7.551 1.00 94.12 74 TYR A N 1
ATOM 614 C CA . TYR A 1 74 ? -10.591 2.835 -8.391 1.00 94.12 74 TYR A CA 1
ATOM 615 C C . TYR A 1 74 ? -10.483 1.308 -8.507 1.00 94.12 74 TYR A C 1
ATOM 617 O O . TYR A 1 74 ? -9.696 0.812 -9.313 1.00 94.12 74 TYR A O 1
ATOM 625 N N . GLY A 1 75 ? -11.273 0.552 -7.740 1.00 92.94 75 GLY A N 1
ATOM 626 C CA . GLY A 1 75 ? -11.178 -0.905 -7.672 1.00 92.94 75 GLY A CA 1
ATOM 627 C C . GLY A 1 75 ? -10.090 -1.395 -6.702 1.00 92.94 75 GLY A C 1
ATOM 628 O O . GLY A 1 75 ? -9.721 -0.675 -5.773 1.00 92.94 75 GLY A O 1
ATOM 629 N N . PRO A 1 76 ? -9.585 -2.633 -6.871 1.00 93.06 76 PRO A N 1
ATOM 630 C CA . PRO A 1 76 ? -8.594 -3.222 -5.968 1.00 93.06 76 PRO A CA 1
ATOM 631 C C . PRO A 1 76 ? -7.309 -2.384 -5.848 1.00 93.06 76 PRO A C 1
ATOM 633 O O . PRO A 1 76 ? -6.635 -2.115 -6.846 1.00 93.06 76 PRO A O 1
ATOM 636 N N . LEU A 1 77 ? -6.935 -2.012 -4.617 1.00 93.25 77 LEU A N 1
ATOM 637 C CA . LEU A 1 77 ? -5.797 -1.115 -4.351 1.00 93.25 77 LEU A CA 1
ATOM 638 C C . LEU A 1 77 ? -4.438 -1.747 -4.670 1.00 93.25 77 LEU A C 1
ATOM 640 O O . LEU A 1 77 ? -3.491 -1.022 -4.972 1.00 93.25 77 LEU A O 1
ATOM 644 N N . LEU A 1 78 ? -4.336 -3.082 -4.677 1.00 93.06 78 LEU A N 1
ATOM 645 C CA . LEU A 1 78 ? -3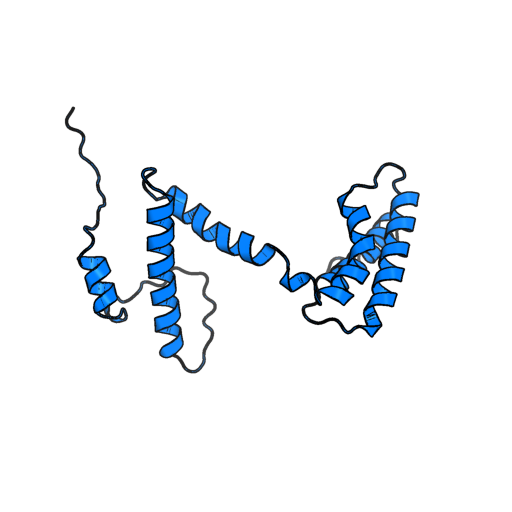.115 -3.796 -5.065 1.00 93.06 78 LEU A CA 1
ATOM 646 C C . LEU A 1 78 ? -2.583 -3.328 -6.431 1.00 93.06 78 LEU A C 1
ATOM 648 O O . LEU A 1 78 ? -1.373 -3.178 -6.609 1.00 93.06 78 LEU A O 1
ATOM 652 N N . HIS A 1 79 ? -3.475 -3.056 -7.388 1.00 90.31 79 HIS A N 1
ATOM 653 C CA . HIS A 1 79 ? -3.101 -2.610 -8.733 1.00 90.31 79 HIS A CA 1
ATOM 654 C C . HIS A 1 79 ? -2.544 -1.180 -8.776 1.00 90.31 79 HIS A C 1
ATOM 656 O O . HIS A 1 79 ? -1.849 -0.833 -9.728 1.00 90.31 79 HIS A O 1
ATOM 662 N N . LEU A 1 80 ? -2.807 -0.377 -7.743 1.00 91.44 80 LEU A N 1
ATOM 663 C CA . LEU A 1 80 ? -2.262 0.971 -7.565 1.00 91.44 80 LEU A CA 1
ATOM 664 C C . LEU A 1 80 ? -0.975 0.977 -6.724 1.00 91.44 80 LEU A C 1
ATOM 666 O O . LEU A 1 80 ? -0.358 2.025 -6.547 1.00 91.44 80 LEU A O 1
ATOM 670 N N . SER A 1 81 ? -0.573 -0.175 -6.179 1.00 91.19 81 SER A N 1
ATOM 671 C CA . SER A 1 81 ? 0.583 -0.276 -5.289 1.00 91.19 81 SER A CA 1
ATOM 672 C C . SER A 1 81 ? 1.917 -0.106 -6.025 1.00 91.19 81 SER A C 1
ATOM 674 O O . SER A 1 81 ? 2.093 -0.525 -7.173 1.00 91.19 81 SER A O 1
ATOM 676 N N . CYS A 1 82 ? 2.911 0.442 -5.321 1.00 93.75 82 CYS A N 1
ATOM 677 C CA . CYS A 1 82 ? 4.253 0.645 -5.868 1.00 93.75 82 CYS A CA 1
ATOM 678 C C . CYS A 1 82 ? 5.182 -0.575 -5.767 1.00 93.75 82 CYS A C 1
ATOM 680 O O . CYS A 1 82 ? 6.305 -0.519 -6.265 1.00 93.75 82 CYS A O 1
ATOM 682 N N . ILE A 1 83 ? 4.719 -1.700 -5.209 1.00 90.88 83 ILE A N 1
ATOM 683 C CA . ILE A 1 83 ? 5.536 -2.902 -4.948 1.00 90.88 83 ILE A CA 1
ATOM 684 C C . ILE A 1 83 ? 6.231 -3.393 -6.227 1.00 90.88 83 ILE A C 1
ATOM 686 O O . ILE A 1 83 ? 7.418 -3.723 -6.231 1.00 90.88 83 ILE A O 1
ATOM 690 N N . ARG A 1 84 ? 5.515 -3.394 -7.358 1.00 90.38 84 ARG A N 1
ATOM 691 C CA . ARG A 1 84 ? 6.075 -3.815 -8.654 1.00 90.38 84 ARG A CA 1
AT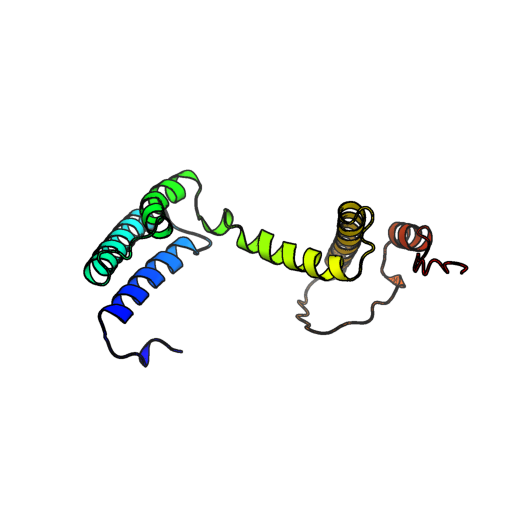OM 692 C C . ARG A 1 84 ? 7.122 -2.833 -9.182 1.00 90.38 84 ARG A C 1
ATOM 694 O O . ARG A 1 84 ? 8.104 -3.264 -9.789 1.00 90.38 84 ARG A O 1
ATOM 701 N N . PHE A 1 85 ? 6.928 -1.533 -8.957 1.00 92.56 85 PHE A N 1
ATOM 702 C CA . PHE A 1 85 ? 7.894 -0.507 -9.353 1.00 92.56 85 PHE A CA 1
ATOM 703 C C . PHE A 1 85 ? 9.170 -0.606 -8.514 1.00 92.56 85 PHE A C 1
ATOM 705 O O . PHE A 1 85 ? 10.262 -0.574 -9.077 1.00 92.56 85 PHE A O 1
ATOM 712 N N . GLU A 1 86 ? 9.047 -0.823 -7.205 1.00 94.00 86 GLU A N 1
ATOM 713 C CA . GLU A 1 86 ? 10.182 -1.032 -6.299 1.00 94.00 86 GLU A CA 1
ATOM 714 C C . GLU A 1 86 ? 10.968 -2.303 -6.646 1.00 94.00 86 GLU A C 1
ATOM 716 O O . GLU A 1 86 ? 12.196 -2.260 -6.770 1.00 94.00 86 GLU A O 1
ATOM 721 N N . GLY A 1 87 ? 10.270 -3.414 -6.908 1.00 92.81 87 GLY A N 1
ATOM 722 C CA . GLY A 1 87 ? 10.893 -4.655 -7.373 1.00 92.81 87 GLY A CA 1
ATOM 723 C C . GLY A 1 87 ? 11.654 -4.465 -8.689 1.00 92.81 87 GLY A C 1
ATOM 724 O O . GLY A 1 87 ? 12.800 -4.894 -8.823 1.00 92.81 87 GLY A O 1
ATOM 725 N N . LYS A 1 88 ? 11.075 -3.733 -9.651 1.00 89.56 88 LYS A N 1
ATOM 726 C CA . LYS A 1 88 ? 11.767 -3.383 -10.903 1.00 89.56 88 LYS A CA 1
ATOM 727 C C . LYS A 1 88 ? 12.968 -2.464 -10.660 1.00 89.56 88 LYS A C 1
ATOM 729 O O . LYS A 1 88 ? 13.999 -2.613 -11.317 1.00 89.56 88 LYS A O 1
ATOM 734 N N . HIS A 1 89 ? 12.869 -1.536 -9.712 1.00 92.50 89 HIS A N 1
ATOM 735 C CA . HIS A 1 89 ? 13.950 -0.617 -9.363 1.00 92.50 89 HIS A CA 1
ATOM 736 C C . HIS A 1 89 ? 15.195 -1.341 -8.819 1.00 92.50 89 HIS A C 1
ATOM 738 O O . HIS A 1 89 ? 16.319 -0.911 -9.080 1.00 92.50 89 HIS A O 1
ATOM 744 N N . GLN A 1 90 ? 15.033 -2.488 -8.149 1.00 91.88 90 GLN A N 1
ATOM 745 C CA . GLN A 1 90 ? 16.155 -3.297 -7.654 1.00 91.88 90 GLN A CA 1
ATOM 746 C C . GLN A 1 90 ? 17.140 -3.708 -8.760 1.00 91.88 90 GLN A C 1
ATOM 748 O O . GLN A 1 90 ? 18.352 -3.680 -8.539 1.00 91.88 90 GLN A O 1
ATOM 753 N N . TYR A 1 91 ? 16.646 -4.032 -9.961 1.00 90.62 91 TYR A N 1
ATOM 754 C CA . TYR A 1 91 ? 17.504 -4.308 -11.117 1.00 90.62 91 TYR A CA 1
ATOM 755 C C . TYR A 1 91 ? 18.407 -3.114 -11.442 1.00 90.62 91 TYR A C 1
ATOM 757 O O . TYR A 1 91 ? 19.615 -3.281 -11.605 1.00 90.62 91 TYR A O 1
ATOM 765 N N . PHE A 1 92 ? 17.836 -1.909 -11.491 1.00 92.12 92 PHE A N 1
ATOM 766 C CA . PHE A 1 92 ? 18.584 -0.698 -11.812 1.00 92.12 92 PHE A CA 1
ATOM 767 C C . PHE A 1 92 ? 19.641 -0.386 -10.754 1.00 92.12 92 PHE A C 1
ATOM 769 O O . PHE A 1 92 ? 20.764 -0.068 -11.132 1.00 92.12 92 PHE A O 1
ATOM 776 N N . LYS A 1 93 ? 19.333 -0.583 -9.463 1.00 90.94 93 LYS A N 1
ATOM 777 C CA . LYS A 1 93 ? 20.315 -0.437 -8.373 1.00 90.94 93 LYS A CA 1
ATOM 778 C C . LYS A 1 93 ? 21.504 -1.387 -8.518 1.00 90.94 93 LYS A C 1
ATOM 780 O O . LYS A 1 93 ? 22.639 -1.000 -8.266 1.00 90.94 93 LYS A O 1
ATOM 785 N N . LYS A 1 94 ? 21.260 -2.634 -8.928 1.00 89.75 94 LYS A N 1
ATOM 786 C CA . LYS A 1 94 ? 22.333 -3.620 -9.128 1.00 89.75 94 LYS A CA 1
ATOM 787 C C . LYS A 1 94 ? 23.195 -3.294 -10.346 1.00 89.75 94 LYS A C 1
ATOM 789 O O . LYS A 1 94 ? 24.392 -3.539 -10.337 1.00 89.75 94 LYS A O 1
ATOM 794 N N . VAL A 1 95 ? 22.595 -2.773 -11.411 1.00 87.75 95 VAL A N 1
ATOM 795 C CA . VAL A 1 95 ? 23.338 -2.404 -12.623 1.00 87.75 95 VAL A CA 1
ATOM 796 C C . VAL A 1 95 ? 24.114 -1.104 -12.423 1.00 87.75 95 VAL A C 1
ATOM 798 O O . VAL A 1 95 ? 25.221 -0.979 -12.934 1.00 87.75 95 VAL A O 1
ATOM 801 N N . SER A 1 96 ? 23.578 -0.148 -11.661 1.00 89.12 96 SER A N 1
ATOM 802 C CA . SER A 1 96 ? 24.235 1.142 -11.444 1.00 89.12 96 SER A CA 1
ATOM 803 C C . SER A 1 96 ? 25.599 1.024 -10.768 1.00 89.12 96 SER A C 1
ATOM 805 O O . SER A 1 96 ? 26.445 1.873 -11.010 1.00 89.12 96 SER A O 1
ATOM 807 N N . THR A 1 97 ? 25.839 -0.018 -9.965 1.00 88.31 97 THR A N 1
ATOM 808 C CA . THR A 1 97 ? 27.128 -0.214 -9.278 1.00 88.31 97 THR A CA 1
ATOM 809 C C . THR A 1 97 ? 28.260 -0.647 -10.208 1.00 88.31 97 THR A C 1
ATOM 811 O O . THR A 1 97 ? 29.419 -0.501 -9.845 1.00 88.31 97 THR A O 1
ATOM 814 N N . VAL A 1 98 ? 27.941 -1.190 -11.388 1.00 81.81 98 VAL A N 1
ATOM 815 C CA . VAL A 1 98 ? 28.922 -1.691 -12.370 1.00 81.81 98 VAL A CA 1
ATOM 816 C C . VAL A 1 98 ? 29.027 -0.794 -13.606 1.00 81.81 98 VAL A C 1
ATOM 818 O O . VAL A 1 98 ? 29.717 -1.128 -14.564 1.00 81.81 98 VAL A O 1
ATOM 821 N N . CYS A 1 99 ? 28.295 0.321 -13.628 1.00 76.62 99 CYS A N 1
ATOM 822 C CA . CYS A 1 99 ? 28.308 1.276 -14.728 1.00 76.62 99 CYS A CA 1
ATOM 823 C C . CYS A 1 99 ? 29.263 2.440 -14.451 1.00 76.62 99 CYS A C 1
ATOM 825 O O . CYS A 1 99 ? 29.541 2.785 -13.307 1.00 76.62 99 CYS A O 1
ATOM 827 N N . ASN A 1 100 ? 29.697 3.105 -15.522 1.00 79.69 100 ASN A N 1
ATOM 828 C CA . ASN A 1 100 ? 30.346 4.408 -15.427 1.00 79.69 100 ASN A CA 1
ATOM 829 C C . ASN A 1 100 ? 29.362 5.455 -14.854 1.00 79.69 100 ASN A C 1
ATOM 831 O O . ASN A 1 100 ? 28.169 5.437 -15.175 1.00 79.69 100 ASN A O 1
ATOM 835 N N . PHE A 1 101 ? 29.864 6.382 -14.034 1.00 85.31 101 PHE A N 1
ATOM 836 C CA . PHE A 1 101 ? 29.083 7.469 -13.431 1.00 85.31 101 PHE A CA 1
ATOM 837 C C . PHE A 1 101 ? 28.673 8.570 -14.423 1.00 85.31 101 PHE A C 1
ATOM 839 O O . PHE A 1 101 ? 27.752 9.341 -14.149 1.00 85.31 101 PHE A O 1
ATOM 846 N N . LYS A 1 102 ? 29.300 8.644 -15.602 1.00 89.62 102 LYS A N 1
ATOM 847 C CA . LYS A 1 102 ? 28.898 9.564 -16.672 1.00 89.62 102 LYS A CA 1
ATOM 848 C C . LYS A 1 102 ? 27.596 9.081 -17.316 1.00 89.62 102 LYS A C 1
ATOM 850 O O . LYS A 1 102 ? 27.546 8.004 -17.905 1.00 89.62 102 LYS A O 1
ATOM 855 N N . ASN A 1 103 ? 26.551 9.910 -17.261 1.00 88.69 103 ASN A N 1
ATOM 856 C CA . ASN A 1 103 ? 25.248 9.662 -17.899 1.00 88.69 103 ASN A CA 1
ATOM 857 C C . ASN A 1 103 ? 24.604 8.317 -17.512 1.00 88.69 103 ASN A C 1
ATOM 859 O O . ASN A 1 103 ? 24.102 7.582 -18.367 1.00 88.69 103 ASN A O 1
ATOM 863 N N . ILE A 1 104 ? 24.585 8.002 -16.214 1.00 91.19 104 ILE A N 1
ATOM 864 C CA . ILE A 1 104 ? 24.106 6.718 -15.684 1.00 91.19 104 ILE A CA 1
ATOM 865 C C . ILE A 1 104 ? 22.703 6.330 -16.179 1.00 91.19 104 ILE A C 1
ATOM 867 O O . ILE A 1 104 ? 22.462 5.175 -16.518 1.00 91.19 104 ILE A O 1
ATOM 871 N N . THR A 1 105 ? 21.788 7.293 -16.311 1.00 91.06 105 THR A N 1
ATOM 872 C CA . THR A 1 105 ? 20.420 7.064 -16.800 1.00 91.06 105 THR A CA 1
ATOM 873 C C . THR A 1 105 ? 20.400 6.539 -18.234 1.00 91.06 105 THR A C 1
ATOM 875 O O . THR A 1 105 ? 19.637 5.620 -18.529 1.00 91.06 105 THR A O 1
ATOM 878 N N . LYS A 1 106 ? 21.278 7.050 -19.109 1.00 91.56 106 LYS A N 1
ATOM 879 C CA . LYS A 1 106 ? 21.430 6.581 -20.494 1.00 91.56 106 LYS A CA 1
ATOM 880 C C . LYS A 1 106 ? 21.923 5.136 -20.522 1.00 91.56 106 LYS A C 1
ATOM 882 O O . LYS A 1 106 ? 21.344 4.305 -21.222 1.00 91.56 106 LYS A O 1
ATOM 887 N N . SER A 1 107 ? 22.947 4.824 -19.729 1.00 90.75 107 SER A N 1
ATOM 888 C CA . SER A 1 107 ? 23.513 3.473 -19.621 1.00 90.75 107 SER A CA 1
ATOM 889 C C . SER A 1 107 ? 22.487 2.467 -19.089 1.00 90.75 107 SER A C 1
ATOM 891 O O . SER A 1 107 ? 22.300 1.394 -19.668 1.00 90.75 107 SER A O 1
ATOM 893 N N . LEU A 1 108 ? 21.758 2.840 -18.034 1.00 91.94 108 LEU A N 1
ATOM 894 C CA . LEU A 1 108 ? 20.695 2.031 -17.439 1.00 91.94 108 LEU A CA 1
ATOM 895 C C . LEU A 1 108 ? 19.533 1.798 -18.411 1.00 91.94 108 LEU A C 1
ATOM 897 O O . LEU A 1 108 ? 19.093 0.659 -18.570 1.00 91.94 108 LEU A O 1
ATOM 901 N N . ALA A 1 109 ? 19.054 2.851 -19.081 1.00 92.69 109 ALA A N 1
ATOM 902 C CA . ALA A 1 109 ? 17.964 2.756 -20.049 1.00 92.69 109 ALA A CA 1
ATOM 903 C C . ALA A 1 109 ? 18.331 1.827 -21.210 1.00 92.69 109 ALA A C 1
ATOM 905 O O . ALA A 1 109 ? 17.563 0.926 -21.549 1.00 92.69 109 ALA A O 1
ATOM 906 N N . ARG A 1 110 ? 19.539 1.989 -21.760 1.00 90.69 110 ARG A N 1
ATOM 907 C CA . ARG A 1 110 ? 20.046 1.178 -22.867 1.00 90.69 110 ARG A CA 1
ATOM 908 C C . ARG A 1 110 ? 20.163 -0.296 -22.495 1.00 90.69 110 ARG A C 1
ATOM 910 O O . ARG A 1 110 ? 19.650 -1.158 -23.203 1.00 90.69 110 ARG A O 1
ATOM 917 N N . ARG A 1 111 ? 20.779 -0.599 -21.350 1.00 90.50 111 ARG A N 1
ATOM 918 C CA . ARG A 1 111 ? 20.918 -1.984 -20.880 1.00 90.50 111 ARG A CA 1
ATOM 919 C C . ARG A 1 111 ? 19.564 -2.622 -20.567 1.00 90.50 111 ARG A C 1
ATOM 921 O O . ARG A 1 111 ? 19.351 -3.788 -20.891 1.00 90.50 111 ARG A O 1
ATOM 928 N N . HIS A 1 112 ? 18.638 -1.858 -19.988 1.00 93.12 112 HIS A N 1
ATOM 929 C CA . HIS A 1 112 ? 17.273 -2.318 -19.752 1.00 93.12 112 HIS A CA 1
ATOM 930 C C . HIS A 1 112 ? 16.539 -2.624 -21.065 1.00 93.12 112 HIS A C 1
ATOM 932 O O . HIS A 1 112 ? 15.906 -3.671 -21.161 1.00 93.12 112 HIS A O 1
ATOM 938 N N . GLN A 1 113 ? 16.628 -1.754 -22.078 1.00 93.31 113 GLN A N 1
ATOM 939 C CA . GLN A 1 113 ? 16.009 -1.980 -23.391 1.00 93.31 113 GLN A CA 1
ATOM 940 C C . GLN A 1 113 ? 16.536 -3.257 -24.053 1.00 93.31 113 GLN A C 1
ATOM 942 O O . GLN A 1 113 ? 15.736 -4.100 -24.450 1.00 93.31 113 GLN A O 1
ATOM 947 N N . LEU A 1 114 ? 17.859 -3.450 -24.081 1.00 90.44 114 LEU A N 1
ATOM 948 C CA . LEU A 1 114 ? 18.477 -4.662 -24.632 1.00 90.44 114 LEU A CA 1
ATOM 949 C C . LEU A 1 114 ? 17.989 -5.930 -23.917 1.00 90.44 114 LEU A C 1
ATOM 951 O O . LEU A 1 114 ? 17.607 -6.905 -24.563 1.00 90.44 114 LEU A O 1
ATOM 955 N N . ARG A 1 115 ? 17.926 -5.893 -22.580 1.00 87.94 115 ARG A N 1
ATOM 956 C CA . ARG A 1 115 ? 17.386 -6.996 -21.776 1.00 87.94 115 ARG A CA 1
ATOM 957 C C . ARG A 1 115 ? 15.920 -7.291 -22.115 1.00 87.94 115 ARG A C 1
ATOM 959 O O . ARG A 1 115 ? 15.558 -8.454 -22.253 1.00 87.94 115 ARG A O 1
ATOM 966 N N . GLN A 1 116 ? 15.083 -6.262 -22.257 1.00 88.56 116 GLN A N 1
ATOM 967 C CA . GLN A 1 116 ? 13.671 -6.437 -22.610 1.00 88.56 116 GLN A CA 1
ATOM 968 C C . GLN A 1 116 ? 13.495 -7.058 -24.001 1.00 88.56 116 GLN A C 1
ATOM 970 O O . GLN A 1 116 ? 12.666 -7.952 -24.155 1.00 88.56 116 GLN A O 1
ATOM 975 N N . CYS A 1 117 ? 14.285 -6.638 -24.995 1.00 89.44 117 CYS A N 1
ATOM 976 C CA . CYS A 1 117 ? 14.259 -7.241 -26.329 1.00 89.44 117 CYS A CA 1
ATOM 977 C C . CYS A 1 117 ? 14.583 -8.740 -26.278 1.00 89.44 117 CYS A C 1
ATOM 979 O O . CYS A 1 117 ? 13.888 -9.537 -26.904 1.00 89.44 117 CYS A O 1
ATOM 981 N N . TRP A 1 118 ? 15.593 -9.127 -25.496 1.00 85.44 118 TRP A N 1
ATOM 982 C CA . TRP A 1 118 ? 15.971 -10.529 -25.318 1.00 85.44 118 TRP A CA 1
ATOM 983 C C . TRP A 1 118 ? 14.871 -11.354 -24.626 1.00 85.44 118 TRP A C 1
ATOM 985 O O . TRP A 1 118 ? 14.457 -12.385 -25.152 1.00 85.44 118 TRP A O 1
ATOM 995 N N . GLU A 1 119 ? 14.316 -10.865 -23.510 1.00 84.88 119 GLU A N 1
ATOM 996 C CA . GLU A 1 119 ? 13.217 -11.537 -22.791 1.00 84.88 119 GLU A CA 1
ATOM 997 C C . GLU A 1 119 ? 11.963 -11.714 -23.674 1.00 84.88 119 GLU A C 1
ATOM 999 O O . GLU A 1 119 ? 11.248 -12.711 -23.565 1.00 84.88 119 GLU A O 1
ATOM 1004 N N . GLN A 1 120 ? 11.677 -10.753 -24.559 1.00 81.19 120 GLN A N 1
ATOM 1005 C CA . GLN A 1 120 ? 10.550 -10.826 -25.495 1.00 81.19 120 GLN A CA 1
ATOM 1006 C C . GLN A 1 120 ? 10.813 -11.773 -26.670 1.00 81.19 120 GLN A C 1
ATOM 1008 O O . GLN A 1 120 ? 9.890 -12.466 -27.101 1.00 81.19 120 GLN A O 1
ATOM 1013 N N . ALA A 1 121 ? 12.049 -11.825 -27.172 1.00 82.44 121 ALA A N 1
ATOM 1014 C CA . ALA A 1 121 ? 12.439 -12.745 -28.235 1.00 82.44 121 ALA A CA 1
ATOM 1015 C C . ALA A 1 121 ? 12.285 -14.209 -27.791 1.00 82.44 121 ALA A C 1
ATOM 1017 O O . ALA A 1 121 ? 11.714 -15.008 -28.529 1.00 82.44 121 ALA A O 1
ATOM 1018 N N . GLN A 1 122 ? 12.680 -14.537 -26.555 1.00 70.12 122 GLN A N 1
ATOM 1019 C CA . GLN A 1 122 ? 12.536 -15.895 -26.013 1.00 70.12 122 GLN A CA 1
ATOM 1020 C C . GLN A 1 122 ? 11.077 -16.327 -25.796 1.00 70.12 122 GLN A C 1
ATOM 1022 O O . GLN A 1 122 ? 10.737 -17.493 -25.972 1.00 70.12 122 GLN A O 1
ATOM 1027 N N . LYS A 1 123 ? 10.170 -15.399 -25.464 1.00 58.94 123 LYS A N 1
ATOM 1028 C CA . LYS A 1 123 ? 8.741 -15.722 -25.278 1.00 58.94 123 LYS A CA 1
ATOM 1029 C C . LYS A 1 123 ? 8.026 -16.132 -26.566 1.00 58.94 123 LYS A C 1
ATOM 1031 O O . LYS A 1 123 ? 6.979 -16.764 -26.491 1.00 58.94 123 LYS A O 1
ATOM 1036 N N . LYS A 1 124 ? 8.561 -15.774 -27.737 1.00 51.91 124 LYS A N 1
ATOM 1037 C CA . LYS A 1 124 ? 8.006 -16.188 -29.035 1.00 51.91 124 LYS A CA 1
ATOM 1038 C C . LYS A 1 124 ? 8.460 -17.583 -29.475 1.00 51.91 124 LYS A C 1
ATOM 1040 O O . LYS A 1 124 ? 7.846 -18.126 -30.385 1.00 51.91 124 LYS A O 1
ATOM 1045 N N . SER A 1 125 ? 9.494 -18.161 -28.856 1.00 45.78 125 SER A N 1
ATOM 1046 C CA . SER A 1 125 ? 10.078 -19.437 -29.292 1.00 45.78 125 SER A CA 1
ATOM 1047 C C . SER A 1 125 ? 9.636 -20.661 -28.485 1.00 45.78 125 SER A C 1
ATOM 1049 O O . SER A 1 125 ? 10.016 -21.767 -28.848 1.00 45.78 125 SER A O 1
ATOM 1051 N N . ILE A 1 126 ? 8.864 -20.507 -27.403 1.00 44.31 126 ILE A N 1
ATOM 1052 C CA . ILE A 1 126 ? 8.520 -21.623 -26.506 1.00 44.31 126 ILE A CA 1
ATOM 1053 C C . ILE A 1 126 ? 7.012 -21.627 -26.244 1.00 44.31 126 ILE A C 1
ATOM 1055 O O . ILE A 1 126 ? 6.497 -20.872 -25.419 1.00 44.31 126 ILE A O 1
ATOM 1059 N N . GLY A 1 127 ? 6.300 -22.513 -26.944 1.00 40.53 127 GLY A N 1
ATOM 1060 C CA . GLY A 1 127 ? 5.113 -23.125 -26.362 1.00 40.53 127 GLY A CA 1
ATOM 1061 C C . GLY A 1 127 ? 5.564 -23.940 -25.150 1.00 40.53 127 GLY A C 1
ATOM 1062 O O . GLY A 1 127 ? 6.456 -24.757 -25.297 1.00 40.53 127 GLY A O 1
ATOM 1063 N N . TYR A 1 128 ? 4.983 -23.645 -23.986 1.00 42.66 128 TYR A N 1
ATOM 1064 C CA . TYR A 1 128 ? 5.078 -24.368 -22.710 1.00 42.66 128 TYR A CA 1
ATOM 1065 C C . TYR A 1 128 ? 6.489 -24.841 -22.250 1.00 42.66 128 TYR A C 1
ATOM 1067 O O . TYR A 1 128 ? 7.044 -25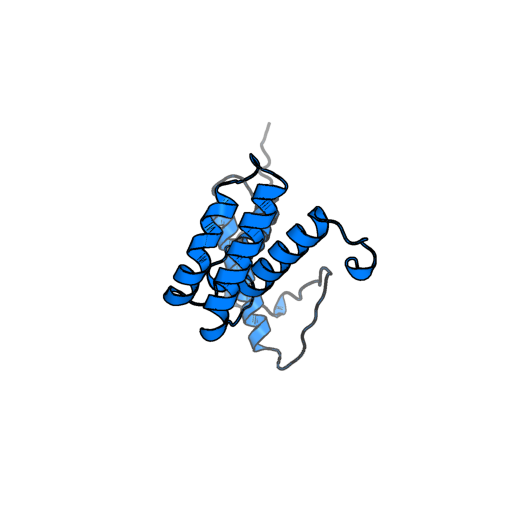.813 -22.727 1.00 42.66 128 TYR A O 1
ATOM 1075 N N . GLU A 1 129 ? 7.070 -24.140 -21.273 1.00 32.38 129 GLU A N 1
ATOM 1076 C CA . GLU A 1 129 ? 7.528 -24.683 -19.977 1.00 32.38 129 GLU A CA 1
ATOM 1077 C C . GLU A 1 129 ? 8.245 -23.577 -19.193 1.00 32.38 129 GLU A C 1
ATOM 1079 O O . GLU A 1 129 ? 9.145 -22.890 -19.677 1.00 32.38 129 GLU A O 1
ATOM 1084 N N . VAL A 1 130 ? 7.776 -23.346 -17.967 1.00 38.84 130 VAL A N 1
ATOM 1085 C CA . VAL A 1 130 ? 8.307 -22.327 -17.063 1.00 38.84 130 VAL A CA 1
ATOM 1086 C C . VAL A 1 130 ? 9.531 -22.907 -16.362 1.00 38.84 130 VAL A C 1
ATOM 1088 O O . VAL A 1 130 ? 9.408 -23.583 -15.344 1.00 38.84 130 VAL A O 1
ATOM 1091 N N . CYS A 1 131 ? 10.723 -22.608 -16.870 1.00 34.16 131 CYS A N 1
ATOM 1092 C CA . CYS A 1 131 ? 11.956 -22.858 -16.133 1.00 34.16 131 CYS A CA 1
ATOM 1093 C C . CYS A 1 131 ? 12.145 -21.752 -15.085 1.00 34.16 131 CYS A C 1
ATOM 1095 O O . CYS A 1 131 ? 12.664 -20.672 -15.371 1.00 34.16 131 CYS A O 1
ATOM 1097 N N . HIS A 1 132 ? 11.715 -22.011 -13.850 1.00 44.44 132 HIS A N 1
ATOM 1098 C CA . HIS A 1 132 ? 12.241 -21.286 -12.699 1.00 44.44 132 HIS A CA 1
ATOM 1099 C C . HIS A 1 132 ? 13.709 -21.687 -12.519 1.00 44.44 132 HIS A C 1
ATOM 1101 O O . HIS A 1 132 ? 13.985 -22.831 -12.179 1.00 44.44 132 HIS A O 1
ATOM 1107 N N . ALA A 1 133 ? 14.653 -20.767 -12.720 1.00 35.50 133 ALA A N 1
ATOM 1108 C CA . ALA A 1 133 ? 16.042 -21.021 -12.350 1.00 35.50 133 ALA A CA 1
ATOM 1109 C C . ALA A 1 133 ? 16.717 -19.769 -11.783 1.00 35.50 133 ALA A C 1
ATOM 1111 O O . ALA A 1 133 ? 17.110 -18.838 -12.483 1.00 35.50 133 ALA A O 1
ATOM 1112 N N . THR A 1 134 ? 16.870 -19.785 -10.463 1.00 36.31 134 THR A N 1
ATOM 1113 C CA . THR A 1 134 ? 18.065 -19.297 -9.779 1.00 36.31 134 THR A CA 1
ATOM 1114 C C . THR A 1 134 ? 19.296 -19.977 -10.382 1.00 36.31 134 THR A C 1
ATOM 1116 O O . THR A 1 134 ? 19.491 -21.171 -10.183 1.00 36.31 134 THR A O 1
ATOM 1119 N N . GLY A 1 135 ? 20.115 -19.238 -11.125 1.00 33.88 135 GLY A N 1
ATOM 1120 C CA . GLY A 1 135 ? 21.375 -19.745 -11.670 1.00 33.88 135 GLY A CA 1
ATOM 1121 C C . GLY A 1 135 ? 21.742 -19.037 -12.965 1.00 33.88 135 GLY A C 1
ATOM 1122 O O . GLY A 1 135 ? 20.901 -18.855 -13.838 1.00 33.88 135 GLY A O 1
ATOM 1123 N N . THR A 1 136 ? 22.987 -18.585 -13.066 1.00 41.19 136 THR A N 1
ATOM 1124 C CA . THR A 1 136 ? 23.561 -18.016 -14.286 1.00 41.19 136 THR A CA 1
ATOM 1125 C C . THR A 1 136 ? 23.602 -19.096 -15.363 1.00 41.19 136 THR A C 1
ATOM 1127 O O . THR A 1 136 ? 24.458 -19.974 -15.318 1.00 41.19 136 THR A O 1
ATOM 1130 N N . CYS A 1 137 ? 22.660 -19.059 -16.301 1.00 43.72 137 CYS A N 1
ATOM 1131 C CA . CYS A 1 137 ? 22.757 -19.819 -17.537 1.00 43.72 137 CYS A CA 1
ATOM 1132 C C . CYS A 1 137 ? 23.611 -19.036 -18.542 1.00 43.72 137 CYS A C 1
ATOM 1134 O O . CYS A 1 137 ? 23.309 -17.882 -18.861 1.00 43.72 137 CYS A O 1
ATOM 1136 N N . ASP A 1 138 ? 24.688 -19.662 -19.017 1.00 38.16 138 ASP A N 1
ATOM 1137 C CA . ASP A 1 138 ? 25.481 -19.161 -20.136 1.00 38.16 138 ASP A CA 1
ATOM 1138 C C . ASP A 1 138 ? 24.614 -19.121 -21.398 1.00 38.16 138 ASP A C 1
ATOM 1140 O O . ASP A 1 138 ? 23.907 -20.077 -21.729 1.00 38.16 138 ASP A O 1
ATOM 1144 N N . VAL A 1 139 ? 24.625 -17.976 -22.082 1.00 49.69 139 VAL A N 1
ATOM 1145 C CA . VAL A 1 139 ? 23.735 -17.705 -23.215 1.00 49.69 139 VAL A CA 1
ATOM 1146 C C . VAL A 1 139 ? 24.476 -17.987 -24.527 1.00 49.69 139 VAL A C 1
ATOM 1148 O O . VAL A 1 139 ? 25.505 -17.356 -24.775 1.00 49.69 139 VAL A O 1
ATOM 1151 N N . PRO A 1 140 ? 23.948 -18.843 -25.422 1.00 43.03 140 PRO A N 1
ATOM 1152 C CA . PRO A 1 140 ? 24.458 -18.950 -26.782 1.00 43.03 140 PRO A CA 1
ATOM 1153 C C . PRO A 1 140 ? 24.119 -17.664 -27.550 1.00 43.03 140 PRO A C 1
ATOM 1155 O O . PRO A 1 140 ? 22.945 -17.355 -27.781 1.00 43.03 140 PRO A O 1
ATOM 1158 N N . SER A 1 141 ? 25.149 -16.929 -27.977 1.00 48.06 141 SER A N 1
ATOM 1159 C CA . SER A 1 141 ? 25.074 -15.672 -28.748 1.00 48.06 141 SER A CA 1
ATOM 1160 C C . SER A 1 141 ? 24.201 -15.750 -30.006 1.00 48.06 141 SER A C 1
ATOM 1162 O O . SER A 1 141 ? 23.708 -14.736 -30.489 1.00 48.06 141 SER A O 1
ATOM 1164 N N . ASN A 1 142 ? 23.958 -16.957 -30.513 1.00 46.75 142 ASN A N 1
ATOM 1165 C CA . ASN A 1 142 ? 23.347 -17.201 -31.819 1.00 46.75 142 ASN A CA 1
ATOM 1166 C C . ASN A 1 142 ? 21.811 -17.075 -31.834 1.00 46.75 142 ASN A C 1
ATOM 1168 O O . ASN A 1 142 ? 21.194 -17.296 -32.870 1.00 46.75 142 ASN A O 1
ATOM 1172 N N . THR A 1 143 ? 21.177 -16.742 -30.704 1.00 50.44 143 THR A N 1
ATOM 1173 C CA . THR A 1 143 ? 19.706 -16.616 -30.589 1.00 50.44 143 THR A CA 1
ATOM 1174 C C . THR A 1 143 ? 19.196 -15.173 -30.594 1.00 50.44 143 THR A C 1
ATOM 1176 O O . THR A 1 143 ? 17.987 -14.939 -30.568 1.00 50.44 143 THR A O 1
ATOM 1179 N N . LEU A 1 144 ? 20.090 -14.183 -30.636 1.00 52.03 144 LEU A N 1
ATOM 1180 C CA . LEU A 1 144 ? 19.708 -12.777 -30.727 1.00 52.03 144 LEU A CA 1
ATOM 1181 C C . LEU A 1 144 ? 19.369 -12.415 -32.185 1.00 52.03 144 LEU A C 1
ATOM 1183 O O . LEU A 1 144 ? 20.109 -12.799 -33.090 1.00 52.03 144 LEU A O 1
ATOM 1187 N N . PRO A 1 145 ? 18.288 -11.652 -32.445 1.00 59.69 145 PRO A N 1
ATOM 1188 C CA . PRO A 1 145 ? 18.022 -11.119 -33.777 1.00 59.69 145 PRO A CA 1
ATOM 1189 C C . PRO A 1 145 ? 19.254 -10.377 -34.307 1.00 59.69 145 PRO A C 1
ATOM 1191 O O . PRO A 1 145 ? 19.856 -9.593 -33.570 1.00 59.69 145 PRO A O 1
ATOM 1194 N N . SER A 1 146 ? 19.609 -10.586 -35.576 1.00 54.88 146 SER A N 1
ATOM 1195 C CA . SER A 1 146 ? 20.825 -10.036 -36.200 1.00 54.88 146 SER A CA 1
ATOM 1196 C C . SER A 1 146 ? 20.970 -8.520 -36.035 1.00 54.88 146 SER A C 1
ATOM 1198 O O . SER A 1 146 ? 22.075 -8.025 -35.860 1.00 54.88 146 SER A O 1
ATOM 1200 N N . LEU A 1 147 ? 19.857 -7.781 -35.989 1.00 52.50 147 LEU A N 1
ATOM 1201 C CA . LEU A 1 147 ? 19.837 -6.340 -35.720 1.00 52.50 147 LEU A CA 1
ATOM 1202 C C . LEU A 1 147 ? 20.335 -5.985 -34.304 1.00 52.50 147 LEU A C 1
ATOM 1204 O O . LEU A 1 147 ? 20.998 -4.969 -34.108 1.00 52.50 147 LEU A O 1
ATOM 1208 N N . VAL A 1 148 ? 20.027 -6.817 -33.305 1.00 55.53 148 VAL A N 1
ATOM 1209 C CA . VAL A 1 148 ? 20.462 -6.626 -31.913 1.00 55.53 148 VAL A CA 1
ATOM 1210 C C . VAL A 1 148 ? 21.924 -7.033 -31.755 1.00 55.53 148 VAL A C 1
ATOM 1212 O O . VAL A 1 148 ? 22.657 -6.312 -31.088 1.00 55.53 148 VAL A O 1
ATOM 1215 N N . LEU A 1 149 ? 22.361 -8.114 -32.411 1.00 55.72 149 LEU A N 1
ATOM 1216 C CA . LEU A 1 149 ? 23.779 -8.489 -32.486 1.00 55.72 149 LEU A CA 1
ATOM 1217 C C . LEU A 1 149 ? 24.604 -7.391 -33.149 1.00 55.72 149 LEU A C 1
ATOM 1219 O O . LEU A 1 149 ? 25.545 -6.911 -32.536 1.00 55.72 149 LEU A O 1
ATOM 1223 N N . ALA A 1 150 ? 24.156 -6.872 -34.293 1.00 54.56 150 ALA A N 1
ATOM 1224 C CA . ALA A 1 150 ? 24.792 -5.740 -34.955 1.00 54.56 150 ALA A CA 1
ATOM 1225 C C . ALA A 1 150 ? 24.849 -4.499 -34.050 1.00 54.56 150 ALA A C 1
ATOM 1227 O O . ALA A 1 150 ? 25.827 -3.772 -34.087 1.00 54.56 150 ALA A O 1
ATOM 1228 N N . THR A 1 151 ? 23.850 -4.272 -33.187 1.00 53.41 151 THR A N 1
ATOM 1229 C CA . THR A 1 151 ? 23.845 -3.155 -32.216 1.00 53.41 151 THR A CA 1
ATOM 1230 C C . THR A 1 151 ? 24.734 -3.411 -30.988 1.00 53.41 151 THR A C 1
ATOM 1232 O O . THR A 1 151 ? 25.111 -2.470 -30.286 1.00 53.41 151 THR A O 1
ATOM 1235 N N . LEU A 1 152 ? 25.031 -4.673 -30.674 1.00 47.97 152 LEU A N 1
ATOM 1236 C CA . LEU A 1 152 ? 25.975 -5.074 -29.629 1.00 47.97 152 LEU A CA 1
ATOM 1237 C C . LEU A 1 152 ? 27.417 -5.065 -30.155 1.00 47.97 152 LEU A C 1
ATOM 1239 O O . LEU A 1 152 ? 28.306 -4.659 -29.420 1.00 47.97 152 LEU A O 1
ATOM 1243 N N . GLU A 1 153 ? 27.618 -5.437 -31.419 1.00 47.50 153 GLU A N 1
ATOM 1244 C CA . GLU A 1 153 ? 28.892 -5.431 -32.150 1.00 47.50 153 GLU A CA 1
ATOM 1245 C C . GLU A 1 153 ? 29.290 -4.020 -32.611 1.00 47.50 153 GLU A C 1
ATOM 1247 O O . GLU A 1 153 ? 30.464 -3.666 -32.591 1.00 47.50 153 GLU A O 1
ATOM 1252 N N . SER A 1 154 ? 28.319 -3.173 -32.976 1.00 48.09 154 SER A N 1
ATOM 1253 C CA . SER A 1 154 ? 28.547 -1.765 -33.337 1.00 48.09 154 SER A CA 1
ATOM 1254 C C . SER A 1 154 ? 28.686 -0.848 -32.124 1.00 48.09 154 SER A C 1
ATOM 1256 O O . SER A 1 154 ? 28.905 0.356 -32.272 1.00 48.09 154 SER A O 1
ATOM 1258 N N . GLN A 1 155 ? 28.476 -1.369 -30.916 1.00 47.09 155 GLN A N 1
ATOM 1259 C CA . GLN A 1 155 ? 28.969 -0.698 -29.730 1.00 47.09 155 GLN A CA 1
ATOM 1260 C C . GLN A 1 155 ? 30.375 -1.204 -29.516 1.00 47.09 155 GLN A C 1
ATOM 1262 O O . GLN A 1 155 ? 30.542 -2.415 -29.374 1.00 47.09 155 GLN A O 1
ATOM 1267 N N . PRO A 1 156 ? 31.377 -0.321 -29.423 1.00 36.62 156 PRO A N 1
ATOM 1268 C CA . PRO A 1 156 ? 32.639 -0.763 -28.874 1.00 36.62 156 PRO A CA 1
ATOM 1269 C C . PRO A 1 156 ? 32.322 -1.432 -27.533 1.00 36.62 156 PRO A C 1
ATOM 1271 O O . PRO A 1 156 ? 31.561 -0.881 -26.725 1.00 36.62 156 PRO A O 1
ATOM 1274 N N . LEU A 1 157 ? 32.850 -2.641 -27.325 1.00 40.41 157 LEU A N 1
ATOM 1275 C CA . LEU A 1 157 ? 33.050 -3.212 -26.000 1.00 40.41 157 LEU A CA 1
ATOM 1276 C C . LEU A 1 157 ? 33.938 -2.234 -25.240 1.00 40.41 157 LEU A C 1
ATOM 1278 O O . LEU A 1 157 ? 35.143 -2.404 -25.123 1.00 40.41 157 LEU A O 1
ATOM 1282 N N . LEU A 1 158 ? 33.322 -1.168 -24.757 1.00 36.97 158 LEU A N 1
ATOM 1283 C CA . LEU A 1 158 ? 33.975 -0.118 -24.026 1.00 36.97 158 LEU A CA 1
ATOM 1284 C C . LEU A 1 158 ? 34.013 -0.556 -22.563 1.00 36.97 158 LEU A C 1
ATOM 1286 O O . LEU A 1 158 ? 33.421 0.054 -21.673 1.00 36.97 158 LEU A O 1
ATOM 1290 N N . PHE A 1 159 ? 34.738 -1.651 -22.335 1.00 34.59 159 PHE A N 1
ATOM 1291 C CA . PHE A 1 159 ? 35.745 -1.657 -21.289 1.00 34.59 159 PHE A CA 1
ATOM 1292 C C . PHE A 1 159 ? 36.751 -0.545 -21.623 1.00 34.59 159 PHE A C 1
ATOM 1294 O O . PHE A 1 159 ? 37.879 -0.817 -22.008 1.00 34.59 159 PHE A O 1
ATOM 1301 N N . ASP A 1 160 ? 36.348 0.720 -21.493 1.00 30.02 160 ASP A N 1
ATOM 1302 C CA . ASP A 1 160 ? 37.322 1.798 -21.381 1.00 30.02 160 ASP A CA 1
ATOM 1303 C C . ASP A 1 160 ? 37.867 1.721 -19.955 1.00 30.02 160 ASP A C 1
ATOM 1305 O O . ASP A 1 160 ? 37.483 2.474 -19.056 1.00 30.02 160 ASP A O 1
ATOM 1309 N N . CYS A 1 161 ? 38.787 0.778 -19.753 1.00 30.97 161 CYS A N 1
ATOM 1310 C CA . CYS A 1 161 ? 40.009 1.126 -19.058 1.00 30.97 161 CYS A CA 1
ATOM 1311 C C . CYS A 1 161 ? 40.644 2.241 -19.892 1.00 30.97 161 CYS A C 1
ATOM 1313 O O . CYS A 1 161 ? 41.377 1.979 -20.840 1.00 30.97 161 CYS A O 1
ATOM 1315 N N . VAL A 1 162 ? 40.304 3.492 -19.583 1.00 31.70 162 VAL A N 1
ATOM 1316 C CA . VAL A 1 162 ? 41.152 4.606 -19.991 1.00 31.70 162 VAL A CA 1
ATOM 1317 C C . VAL A 1 162 ? 42.454 4.391 -19.232 1.00 31.70 162 VAL A C 1
ATOM 1319 O O . VAL A 1 162 ? 42.509 4.630 -18.025 1.00 31.70 162 VAL A O 1
ATOM 1322 N N . GLU A 1 163 ? 43.475 3.874 -19.913 1.00 29.94 163 GLU A N 1
ATOM 1323 C CA . GLU A 1 163 ? 44.849 4.071 -19.476 1.00 29.94 163 GLU A CA 1
ATOM 1324 C C . GLU A 1 163 ? 45.056 5.581 -19.381 1.00 29.94 163 GLU A C 1
ATOM 1326 O O . GLU A 1 163 ? 45.023 6.306 -20.376 1.00 29.94 163 GLU A O 1
ATOM 1331 N N . VAL A 1 164 ? 45.165 6.064 -18.148 1.00 32.88 164 VAL A N 1
ATOM 1332 C CA . VAL A 1 164 ? 45.629 7.414 -17.858 1.00 32.88 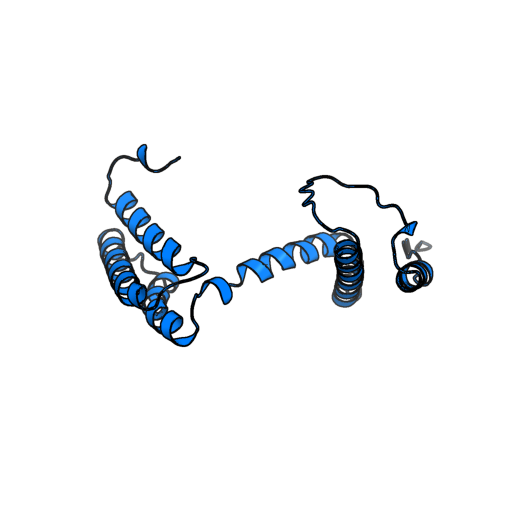164 VAL A CA 1
ATOM 1333 C C . VAL A 1 164 ? 47.154 7.342 -17.949 1.00 32.88 164 VAL A C 1
ATOM 1335 O O . VAL A 1 164 ? 47.750 6.639 -17.130 1.00 32.88 164 VAL A O 1
ATOM 1338 N N . PRO A 1 165 ? 47.808 7.999 -18.923 1.00 33.19 165 PRO A N 1
ATOM 1339 C CA . PRO A 1 165 ? 49.246 8.174 -18.846 1.00 33.19 165 PRO A CA 1
ATOM 1340 C C . PRO A 1 165 ? 49.545 9.125 -17.679 1.00 33.19 165 PRO A C 1
ATOM 1342 O O . PRO A 1 165 ? 48.838 10.121 -17.508 1.00 33.19 165 PRO A O 1
ATOM 1345 N N . LEU A 1 166 ? 50.535 8.740 -16.864 1.00 39.03 166 LEU A N 1
ATOM 1346 C CA . LEU A 1 166 ? 51.029 9.457 -15.679 1.00 39.03 166 LEU A CA 1
ATOM 1347 C C . LEU A 1 166 ? 51.236 10.959 -15.919 1.00 39.03 166 LEU A C 1
ATOM 1349 O O . LEU A 1 166 ? 51.795 11.312 -16.982 1.00 39.03 166 LEU A O 1
#

Foldseek 3Di:
DPLVPDPDDLVVVLVVLVVVLVCQLQDPAHDLVCLVVSLVSLVVSVVSCCVVPVPPDDVVSVCSNCSSVVCVVPNRCNVVDCPVVVVVVVVLVVVLVVDDPPPSVVVSVVVVVLVVLVVVLVVVVDDDDDDDDPDDDDDDPVSHDVVSVCVVVVDPPPPPPPPDDD

Radius of gyration: 25.05 Å; chains: 1; bounding box: 71×34×60 Å